Protein AF-A0A0R1QKF5-F1 (afdb_monomer_lite)

Structure (mmCIF, N/CA/C/O backbone):
data_AF-A0A0R1QKF5-F1
#
_entry.id   AF-A0A0R1QKF5-F1
#
loop_
_atom_site.group_PDB
_atom_site.id
_atom_site.type_symbol
_atom_site.label_atom_id
_atom_site.label_alt_id
_atom_site.label_comp_id
_atom_site.label_asym_id
_atom_site.label_entity_id
_atom_site.label_seq_id
_atom_site.pdbx_PDB_ins_code
_atom_site.Cartn_x
_atom_site.Cartn_y
_atom_site.Cartn_z
_atom_site.occupancy
_atom_site.B_iso_or_equiv
_atom_site.auth_seq_id
_atom_site.auth_comp_id
_atom_site.auth_asym_id
_atom_site.auth_atom_id
_atom_site.pdbx_PDB_model_num
ATOM 1 N N . MET A 1 1 ? 1.164 10.023 7.774 1.00 92.81 1 MET A N 1
ATOM 2 C CA . MET A 1 1 ? 1.893 9.440 6.630 1.00 92.81 1 MET A CA 1
ATOM 3 C C . MET A 1 1 ? 3.143 8.796 7.191 1.00 92.81 1 MET A 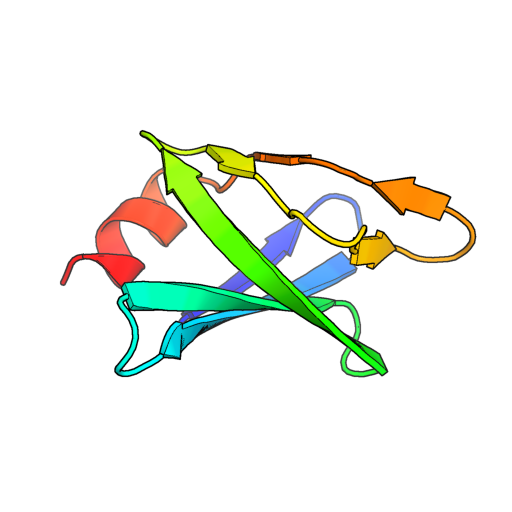C 1
ATOM 5 O O . MET A 1 1 ? 3.741 9.394 8.075 1.00 92.81 1 MET A O 1
ATOM 9 N N . VAL A 1 2 ? 3.462 7.582 6.754 1.00 97.94 2 VAL A N 1
ATOM 10 C CA . VAL A 1 2 ? 4.626 6.803 7.189 1.00 97.94 2 VAL A CA 1
ATOM 11 C C . VAL A 1 2 ? 5.455 6.493 5.953 1.00 97.94 2 VAL A C 1
ATOM 13 O O . VAL A 1 2 ? 4.902 6.004 4.971 1.00 97.94 2 VAL A O 1
ATOM 16 N N . GLU A 1 3 ? 6.746 6.790 6.003 1.00 98.06 3 GLU A N 1
ATOM 17 C CA . GLU A 1 3 ? 7.686 6.588 4.899 1.00 98.06 3 GLU A CA 1
ATOM 18 C C . GLU A 1 3 ? 8.705 5.509 5.274 1.00 98.06 3 GLU A C 1
ATOM 20 O O . GLU A 1 3 ? 9.096 5.410 6.441 1.00 98.06 3 GLU A O 1
ATOM 25 N N . TYR A 1 4 ? 9.104 4.673 4.314 1.00 97.94 4 TYR A N 1
ATOM 26 C CA . TYR A 1 4 ? 10.126 3.646 4.518 1.00 97.94 4 TYR A CA 1
ATOM 27 C C . TYR A 1 4 ? 10.786 3.208 3.205 1.00 97.94 4 TYR A C 1
ATOM 29 O O . TYR A 1 4 ? 10.216 3.347 2.126 1.00 97.94 4 TYR A O 1
ATOM 37 N N . GLU A 1 5 ? 11.979 2.627 3.323 1.00 97.38 5 GLU A N 1
ATOM 38 C CA . GLU A 1 5 ? 12.741 2.038 2.219 1.00 97.38 5 GLU A CA 1
ATOM 39 C C . GLU A 1 5 ? 12.693 0.509 2.317 1.00 97.38 5 GLU A C 1
ATOM 41 O O . GLU A 1 5 ? 12.916 -0.053 3.395 1.00 97.38 5 GLU A O 1
ATOM 46 N N . ALA A 1 6 ? 12.430 -0.182 1.209 1.00 95.12 6 ALA A N 1
ATOM 47 C CA . ALA A 1 6 ? 12.527 -1.640 1.137 1.00 95.12 6 ALA A CA 1
ATOM 48 C C . ALA A 1 6 ? 12.858 -2.097 -0.285 1.00 95.12 6 ALA A C 1
ATOM 50 O O . ALA A 1 6 ? 12.333 -1.554 -1.251 1.00 95.12 6 ALA A O 1
ATOM 51 N N . ASP A 1 7 ? 13.735 -3.096 -0.407 1.00 92.56 7 ASP A N 1
ATOM 52 C CA . ASP A 1 7 ? 14.117 -3.710 -1.688 1.00 92.56 7 ASP A CA 1
ATOM 53 C C . ASP A 1 7 ? 14.564 -2.706 -2.774 1.00 92.56 7 ASP A C 1
ATOM 55 O O . ASP A 1 7 ? 14.417 -2.951 -3.966 1.00 92.56 7 ASP A O 1
ATOM 59 N N . GLY A 1 8 ? 15.140 -1.571 -2.359 1.00 94.31 8 GLY A N 1
ATOM 60 C CA . GLY A 1 8 ? 15.605 -0.512 -3.262 1.00 94.31 8 GLY A CA 1
ATOM 61 C C . GLY A 1 8 ? 14.527 0.474 -3.723 1.00 94.31 8 GLY A C 1
ATOM 62 O O . GLY A 1 8 ? 14.805 1.264 -4.622 1.00 94.31 8 GLY A O 1
ATOM 63 N N . HIS A 1 9 ? 13.340 0.439 -3.116 1.00 95.19 9 HIS A N 1
ATOM 64 C CA . HIS A 1 9 ? 12.225 1.339 -3.399 1.00 95.19 9 HIS A CA 1
ATOM 65 C C . HIS A 1 9 ? 11.851 2.187 -2.182 1.00 95.19 9 HIS A C 1
ATOM 67 O O . HIS A 1 9 ? 11.818 1.685 -1.051 1.00 95.19 9 HIS A O 1
AT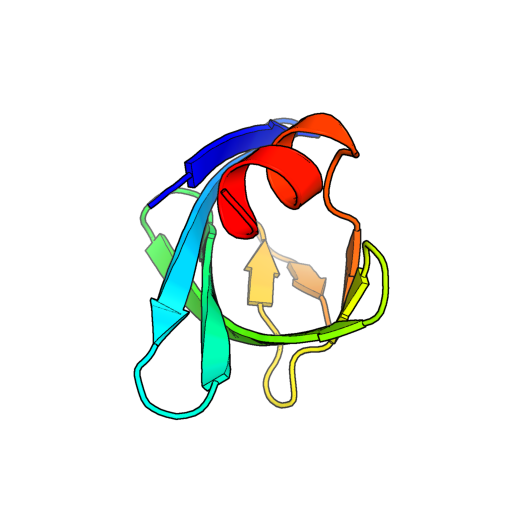OM 73 N N . HIS A 1 10 ? 11.467 3.435 -2.453 1.00 97.38 10 HIS A N 1
ATOM 74 C CA . HIS A 1 10 ? 10.914 4.348 -1.457 1.00 97.38 10 HIS A CA 1
ATOM 75 C C . HIS A 1 10 ? 9.389 4.224 -1.429 1.00 97.38 10 HIS A C 1
ATOM 77 O O . HIS A 1 10 ? 8.732 4.297 -2.472 1.00 97.38 10 HIS A O 1
ATOM 83 N N . PHE A 1 11 ? 8.806 4.074 -0.240 1.00 98.19 11 PHE A N 1
ATOM 84 C CA . PHE A 1 11 ? 7.364 3.961 -0.056 1.00 98.19 11 PHE A CA 1
ATOM 85 C C . PHE A 1 11 ? 6.828 5.023 0.896 1.00 98.19 11 PHE A C 1
ATOM 87 O O . PHE A 1 11 ? 7.348 5.199 1.994 1.00 98.19 11 PHE A O 1
ATOM 94 N N . ALA A 1 12 ? 5.699 5.630 0.531 1.00 98.25 12 ALA A N 1
ATOM 95 C CA . ALA A 1 12 ? 4.905 6.481 1.411 1.00 98.25 12 ALA A CA 1
ATOM 96 C C . ALA A 1 12 ? 3.504 5.887 1.607 1.00 98.25 12 ALA A C 1
ATOM 98 O O . ALA A 1 12 ? 2.771 5.642 0.647 1.00 98.25 12 ALA A O 1
ATOM 99 N N . CYS A 1 13 ? 3.114 5.658 2.860 1.00 98.19 13 CYS A N 1
ATOM 100 C CA . CYS A 1 13 ? 1.844 5.047 3.239 1.00 98.19 13 CYS A CA 1
ATOM 101 C C . CYS A 1 13 ? 0.981 5.992 4.086 1.00 98.19 13 CYS A C 1
ATOM 103 O O . CYS A 1 13 ? 1.447 6.603 5.052 1.00 98.19 13 CYS A O 1
ATOM 105 N N . ALA A 1 14 ? -0.311 6.081 3.776 1.00 98.00 14 ALA A N 1
ATOM 106 C CA . ALA A 1 14 ? -1.279 6.818 4.587 1.00 98.00 14 ALA A CA 1
ATOM 107 C C . ALA A 1 14 ? -2.681 6.212 4.472 1.00 98.00 14 ALA A C 1
ATOM 109 O O . ALA A 1 14 ? -3.112 5.842 3.382 1.00 98.00 14 ALA A O 1
ATOM 110 N N . PHE A 1 15 ? -3.408 6.127 5.589 1.00 98.00 15 PHE A N 1
ATOM 111 C CA . PHE A 1 15 ? -4.827 5.780 5.550 1.00 98.00 15 PHE A CA 1
ATOM 112 C C . PHE A 1 15 ? -5.649 6.948 4.995 1.00 98.00 15 PHE A C 1
ATOM 114 O O . PHE A 1 15 ? -5.477 8.096 5.407 1.00 98.00 15 PHE A O 1
ATOM 121 N N . GLU A 1 16 ? -6.546 6.642 4.062 1.00 97.50 16 GLU A N 1
ATOM 122 C CA . GLU A 1 16 ? -7.564 7.558 3.552 1.00 97.50 16 GLU A CA 1
ATOM 123 C C . GLU A 1 16 ? -8.846 7.452 4.405 1.00 97.50 16 GLU A C 1
ATOM 125 O O . GLU A 1 16 ? -9.054 6.495 5.155 1.00 97.50 16 GLU A O 1
ATOM 130 N N . ALA A 1 17 ? -9.739 8.440 4.290 1.00 97.06 17 ALA A N 1
ATOM 131 C CA . ALA A 1 17 ? -10.976 8.498 5.079 1.00 97.06 17 ALA A CA 1
ATOM 132 C C . ALA A 1 17 ? -11.949 7.330 4.809 1.00 97.06 17 ALA A C 1
ATOM 134 O O . ALA A 1 17 ? -12.832 7.070 5.624 1.00 97.06 17 ALA A O 1
ATOM 135 N N . ASP A 1 18 ? -11.796 6.624 3.683 1.00 96.50 18 ASP A N 1
ATOM 136 C CA . ASP A 1 18 ? -12.581 5.432 3.335 1.00 96.50 18 ASP A CA 1
ATOM 137 C C . ASP A 1 18 ? -12.024 4.131 3.953 1.00 96.50 18 ASP A C 1
ATOM 139 O O . ASP A 1 18 ? -12.556 3.047 3.704 1.00 96.50 18 ASP A O 1
ATOM 143 N N . GLY A 1 19 ? -10.961 4.229 4.760 1.00 96.06 19 GLY A N 1
ATOM 144 C CA . GLY A 1 19 ? -10.314 3.106 5.435 1.00 96.06 19 GLY A CA 1
ATOM 145 C C . GLY A 1 19 ? -9.305 2.340 4.576 1.00 96.06 19 GLY A C 1
ATOM 146 O O . GLY A 1 19 ? -8.729 1.359 5.050 1.00 96.06 19 GLY A O 1
ATOM 147 N N . ARG A 1 20 ? -9.059 2.751 3.326 1.00 98.19 20 ARG A N 1
ATOM 148 C CA . ARG A 1 20 ? -8.000 2.163 2.496 1.00 98.19 20 ARG A CA 1
ATOM 149 C C . ARG A 1 20 ? -6.645 2.763 2.831 1.00 98.19 20 ARG A C 1
ATOM 151 O O . ARG A 1 20 ? -6.532 3.922 3.217 1.00 98.19 20 ARG A O 1
ATOM 158 N N . LEU A 1 21 ? -5.601 1.969 2.630 1.00 98.44 21 LEU A N 1
ATOM 159 C CA . LEU A 1 21 ? -4.225 2.434 2.683 1.00 98.44 21 LEU A CA 1
ATOM 160 C C . LEU A 1 21 ? -3.798 2.889 1.284 1.00 98.44 21 LEU A C 1
ATOM 162 O O . LEU A 1 21 ? -3.721 2.072 0.362 1.00 98.44 21 LEU A O 1
ATOM 166 N N . ALA A 1 22 ? -3.520 4.180 1.130 1.00 98.31 22 ALA A N 1
ATOM 167 C CA . ALA A 1 22 ? -2.800 4.709 -0.018 1.00 98.31 22 ALA A CA 1
ATOM 168 C C . ALA A 1 22 ? -1.308 4.396 0.147 1.00 98.31 22 ALA A C 1
ATOM 170 O O . ALA A 1 22 ? -0.726 4.691 1.191 1.00 98.31 22 ALA A O 1
ATOM 171 N N . VAL A 1 23 ? -0.708 3.790 -0.875 1.00 98.25 23 VAL A N 1
ATOM 172 C CA . VAL A 1 23 ? 0.715 3.449 -0.941 1.00 98.25 23 VAL A CA 1
ATOM 173 C C . VAL A 1 23 ? 1.285 4.061 -2.208 1.00 98.25 23 VAL A C 1
ATOM 175 O O . VAL A 1 23 ? 0.886 3.672 -3.306 1.00 98.25 23 VAL A O 1
ATOM 178 N N . THR A 1 24 ? 2.198 5.012 -2.054 1.00 97.88 24 THR A N 1
ATOM 179 C CA . THR A 1 24 ? 2.981 5.587 -3.148 1.00 97.88 24 THR A CA 1
ATOM 180 C C . THR A 1 24 ? 4.342 4.911 -3.196 1.00 97.88 24 THR A C 1
ATOM 182 O O . THR A 1 24 ? 4.993 4.843 -2.160 1.00 97.88 24 THR A O 1
ATOM 185 N N . ALA A 1 25 ? 4.759 4.429 -4.367 1.00 96.88 25 ALA A N 1
ATOM 186 C CA . ALA A 1 25 ? 6.100 3.890 -4.600 1.00 96.88 25 ALA A CA 1
ATOM 187 C C . ALA A 1 25 ? 6.918 4.830 -5.503 1.00 96.88 25 ALA A C 1
ATOM 189 O O . ALA A 1 25 ? 6.402 5.331 -6.512 1.00 96.88 25 ALA A O 1
ATOM 190 N N . ASP A 1 26 ? 8.177 5.065 -5.124 1.00 95.25 26 ASP A N 1
ATOM 191 C CA . ASP A 1 26 ? 9.189 5.865 -5.829 1.00 95.25 26 ASP A CA 1
ATOM 192 C C . ASP A 1 26 ? 8.699 7.252 -6.282 1.00 95.25 26 ASP A C 1
ATOM 194 O O . ASP A 1 26 ? 9.080 7.733 -7.350 1.00 95.25 26 ASP A O 1
ATOM 198 N N . ASP A 1 27 ? 7.782 7.858 -5.521 1.00 88.69 27 ASP A N 1
ATOM 199 C CA . ASP A 1 27 ? 7.111 9.134 -5.820 1.00 88.69 27 ASP A CA 1
ATOM 200 C C . ASP A 1 27 ? 6.407 9.199 -7.192 1.00 88.69 27 ASP A C 1
ATOM 202 O O . ASP A 1 27 ? 6.062 10.274 -7.688 1.00 88.69 27 ASP A O 1
ATOM 206 N N . LYS A 1 28 ? 6.162 8.043 -7.822 1.00 86.44 28 LYS A N 1
ATOM 207 C CA . LYS A 1 28 ? 5.617 7.943 -9.185 1.00 86.44 28 LYS A CA 1
ATOM 208 C C . LYS A 1 28 ? 4.164 7.516 -9.210 1.00 86.44 28 LYS A C 1
ATOM 210 O O . LYS A 1 28 ? 3.370 8.085 -9.960 1.00 86.44 28 LYS A O 1
ATOM 215 N N . GLN A 1 29 ? 3.814 6.482 -8.447 1.00 90.25 29 GLN A N 1
ATOM 216 C CA . GLN A 1 29 ? 2.482 5.890 -8.517 1.00 90.25 29 GLN A CA 1
ATOM 217 C C . GLN A 1 29 ? 1.922 5.583 -7.136 1.00 90.25 29 GLN A C 1
ATOM 219 O O . GLN A 1 29 ? 2.581 4.951 -6.319 1.00 90.25 29 GLN A O 1
ATOM 224 N N . THR A 1 30 ? 0.664 5.976 -6.923 1.00 97.19 30 THR A N 1
ATOM 225 C CA . THR A 1 30 ? -0.110 5.638 -5.727 1.00 97.19 30 THR A CA 1
ATOM 226 C C . THR A 1 30 ? -1.150 4.565 -6.038 1.00 97.19 30 THR A C 1
ATOM 228 O O . THR A 1 30 ? -2.081 4.802 -6.816 1.00 97.19 30 THR A O 1
ATOM 231 N N . ALA A 1 31 ? -1.051 3.413 -5.377 1.00 98.12 31 ALA A N 1
ATOM 232 C CA . ALA A 1 31 ? -2.110 2.409 -5.322 1.00 98.12 31 ALA A CA 1
ATOM 233 C C . ALA A 1 31 ? -2.888 2.512 -4.005 1.00 98.12 31 ALA A C 1
ATOM 235 O O . ALA A 1 31 ? -2.394 3.027 -3.006 1.00 98.12 31 ALA A O 1
ATOM 236 N N . ARG A 1 32 ? -4.131 2.025 -3.996 1.00 98.38 32 ARG A N 1
ATOM 237 C CA . ARG A 1 32 ? -4.999 2.015 -2.807 1.00 98.38 32 ARG A CA 1
ATOM 238 C C . ARG A 1 32 ? -5.387 0.589 -2.497 1.00 98.38 32 ARG A C 1
ATOM 240 O O . ARG A 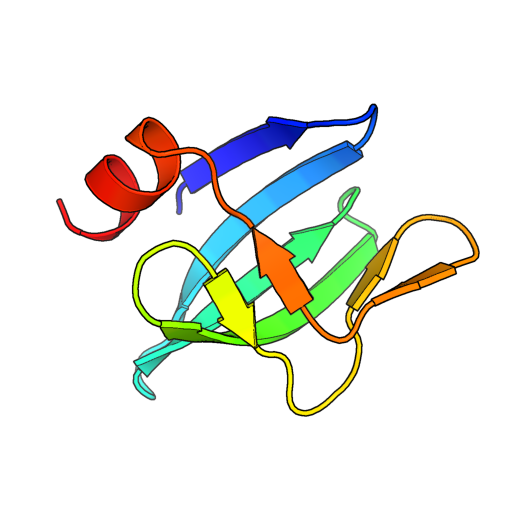1 32 ? -5.925 -0.093 -3.366 1.00 98.38 32 ARG A O 1
ATOM 247 N N . GLY A 1 33 ? -5.096 0.139 -1.286 1.00 98.25 33 GLY A N 1
ATOM 248 C CA . GLY A 1 33 ? -5.307 -1.238 -0.859 1.00 98.25 33 GLY A CA 1
ATOM 249 C C . GLY A 1 33 ? -5.932 -1.343 0.522 1.00 98.25 33 GLY A C 1
ATOM 250 O O . GLY A 1 33 ? -6.237 -0.346 1.169 1.00 98.25 33 GLY A O 1
ATOM 251 N N . TYR A 1 34 ? -6.123 -2.575 0.973 1.00 98.12 34 TYR A N 1
ATOM 252 C CA . TYR A 1 34 ? -6.598 -2.877 2.320 1.00 98.12 34 TYR A CA 1
ATOM 253 C C . TYR A 1 34 ? -5.467 -3.519 3.112 1.00 98.12 34 TYR A C 1
ATOM 255 O O . TYR A 1 34 ? -4.890 -4.508 2.654 1.00 98.12 34 TYR A O 1
ATOM 263 N N . LEU A 1 35 ? -5.155 -2.962 4.283 1.00 97.94 35 LEU A N 1
ATOM 264 C CA . LEU A 1 35 ? -4.186 -3.547 5.205 1.00 97.94 35 LEU A CA 1
ATOM 265 C C . L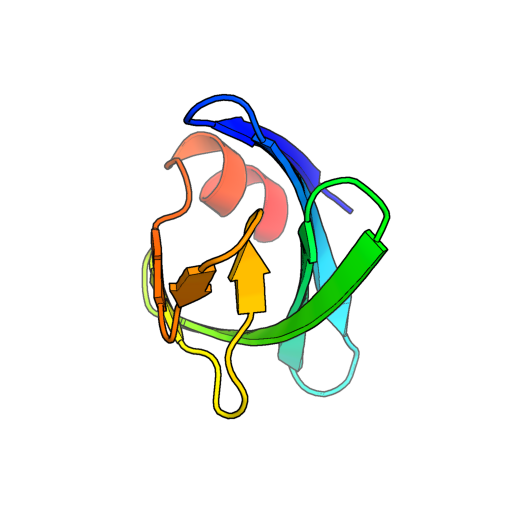EU A 1 35 ? -4.846 -4.687 5.992 1.00 97.94 35 LEU A C 1
ATOM 267 O O . LEU A 1 35 ? -5.849 -4.481 6.673 1.00 97.94 35 LEU A O 1
ATOM 271 N N . ILE A 1 36 ? -4.284 -5.891 5.893 1.00 96.69 36 ILE A N 1
ATOM 272 C CA . ILE A 1 36 ? -4.735 -7.107 6.576 1.00 96.69 36 ILE A CA 1
ATOM 273 C C . ILE A 1 36 ? -3.523 -7.703 7.298 1.00 96.69 36 ILE A C 1
ATOM 275 O O . ILE A 1 36 ? -2.627 -8.271 6.672 1.00 96.69 36 ILE A O 1
ATOM 279 N N . GLY A 1 37 ? -3.466 -7.545 8.623 1.00 96.00 37 GLY A N 1
ATOM 280 C CA . GLY A 1 37 ? -2.252 -7.844 9.387 1.00 96.00 37 GLY A CA 1
ATOM 281 C C . GLY A 1 37 ? -1.126 -6.887 8.988 1.00 96.00 37 GLY A C 1
ATOM 282 O O . GLY A 1 37 ? -1.240 -5.685 9.208 1.00 96.00 37 GLY A O 1
ATOM 283 N N . ASN A 1 38 ? -0.064 -7.409 8.374 1.00 97.31 38 ASN A N 1
ATOM 284 C CA . ASN A 1 38 ? 1.020 -6.618 7.785 1.00 97.31 38 ASN A CA 1
ATOM 285 C C . ASN A 1 38 ? 1.032 -6.645 6.248 1.00 97.31 38 ASN A C 1
ATOM 287 O O . ASN A 1 38 ? 1.983 -6.170 5.641 1.00 97.31 38 ASN A O 1
ATOM 291 N N . MET A 1 39 ? 0.010 -7.210 5.607 1.00 98.25 39 MET A N 1
ATOM 292 C CA . MET A 1 39 ? -0.070 -7.302 4.152 1.00 98.25 39 MET A CA 1
ATOM 293 C C . MET A 1 39 ? -1.082 -6.297 3.615 1.00 98.25 39 MET A C 1
ATOM 295 O O . MET A 1 39 ? -2.245 -6.299 4.010 1.00 98.25 39 MET A O 1
ATOM 299 N N . VAL A 1 40 ? -0.665 -5.471 2.664 1.00 98.38 40 VAL A N 1
ATOM 300 C CA . VAL A 1 40 ? -1.559 -4.635 1.867 1.00 98.38 40 VAL A CA 1
ATOM 301 C C . VAL A 1 40 ? -2.008 -5.441 0.661 1.00 98.38 40 VAL A C 1
ATOM 303 O O . VAL A 1 40 ? -1.175 -5.936 -0.094 1.00 98.38 40 VAL A O 1
ATOM 306 N N . ARG A 1 41 ? -3.320 -5.564 0.454 1.00 98.50 41 ARG A N 1
ATOM 307 C CA . ARG A 1 41 ? -3.899 -6.157 -0.757 1.00 98.50 41 ARG A CA 1
ATOM 308 C C . ARG A 1 41 ? -4.493 -5.070 -1.638 1.00 98.50 41 ARG A C 1
ATOM 310 O O . ARG A 1 41 ? -5.415 -4.371 -1.214 1.00 98.50 41 ARG A O 1
ATOM 317 N N . PHE A 1 42 ? -4.009 -4.957 -2.870 1.00 98.31 42 PHE A N 1
ATOM 318 C CA . PHE A 1 42 ? -4.463 -3.940 -3.811 1.00 98.31 42 PHE A CA 1
ATOM 319 C C . PHE A 1 42 ? -5.532 -4.497 -4.767 1.00 98.31 42 PHE A C 1
ATOM 321 O O . PHE A 1 42 ? -5.285 -5.497 -5.441 1.00 98.31 42 PHE A O 1
ATOM 328 N N . PRO A 1 43 ? -6.720 -3.869 -4.885 1.00 97.56 43 PRO A N 1
ATOM 329 C CA . PRO A 1 43 ? -7.698 -4.217 -5.921 1.00 97.56 43 PRO A CA 1
ATOM 330 C C . PRO A 1 43 ? -7.217 -3.875 -7.335 1.00 97.56 43 PRO A C 1
ATOM 332 O O . PRO A 1 43 ? -7.610 -4.526 -8.299 1.00 97.56 43 PRO A O 1
ATOM 335 N N . LYS A 1 44 ? -6.386 -2.833 -7.451 1.00 94.50 44 LYS A N 1
ATOM 336 C CA . LYS A 1 44 ? -5.645 -2.468 -8.660 1.00 94.50 44 LYS A CA 1
ATOM 337 C C . LYS A 1 44 ? -4.171 -2.481 -8.298 1.00 94.50 44 LYS A C 1
ATOM 339 O O . LYS A 1 44 ? -3.821 -1.838 -7.317 1.00 94.50 44 LYS A O 1
ATOM 344 N N . SER A 1 45 ? -3.362 -3.214 -9.056 1.00 96.75 45 SER A N 1
ATOM 345 C CA . SER A 1 45 ? -1.931 -3.397 -8.797 1.00 96.75 45 SER A CA 1
ATOM 346 C C . SER A 1 45 ? -1.204 -2.099 -8.448 1.00 96.75 45 SER A C 1
ATOM 348 O O . SER A 1 45 ? -1.529 -1.040 -8.988 1.00 96.75 45 SER A O 1
ATOM 350 N N . LEU A 1 46 ? -0.173 -2.217 -7.619 1.00 97.25 46 LEU A N 1
ATOM 351 C CA . LEU A 1 46 ? 0.863 -1.205 -7.460 1.00 97.25 46 LEU A CA 1
ATOM 352 C C . LEU A 1 46 ? 1.966 -1.475 -8.489 1.00 97.25 46 LEU A C 1
ATOM 354 O O . LEU A 1 46 ? 2.450 -2.602 -8.572 1.00 97.25 46 LEU A O 1
ATOM 358 N N . ALA A 1 47 ? 2.343 -0.470 -9.273 1.00 95.44 47 ALA A N 1
ATOM 359 C CA . ALA A 1 47 ? 3.552 -0.520 -10.081 1.00 95.44 47 ALA A CA 1
ATOM 360 C C . ALA A 1 47 ? 4.769 -0.313 -9.178 1.00 95.44 47 ALA A C 1
ATOM 362 O O . ALA A 1 47 ? 4.790 0.613 -8.364 1.00 95.44 47 ALA A O 1
ATOM 363 N N . LEU A 1 48 ? 5.764 -1.175 -9.339 1.00 93.69 48 LEU A N 1
ATOM 364 C CA . LEU A 1 48 ? 7.013 -1.153 -8.597 1.00 93.69 48 LEU A CA 1
ATOM 365 C C . LEU A 1 48 ? 8.150 -1.376 -9.597 1.00 93.69 48 LEU A C 1
ATOM 367 O O . LEU A 1 48 ? 8.355 -2.489 -10.075 1.00 93.69 48 LEU A O 1
ATOM 371 N N . GLY A 1 49 ? 8.824 -0.296 -9.999 1.00 89.00 49 GLY A N 1
ATOM 372 C CA . GLY A 1 49 ? 9.694 -0.331 -11.177 1.00 89.00 49 GLY A 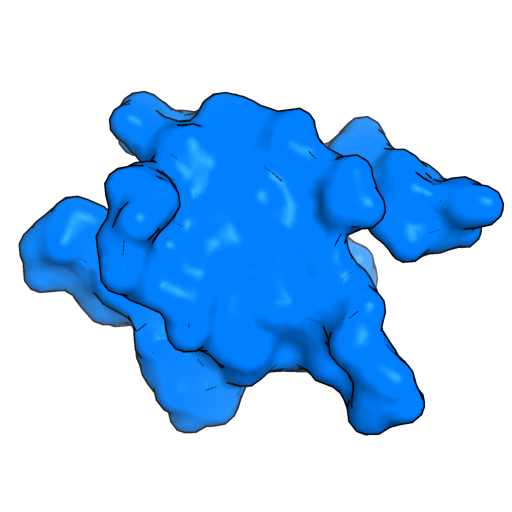CA 1
ATOM 373 C C . GLY A 1 49 ? 8.918 -0.718 -12.445 1.00 89.00 49 GLY A C 1
ATOM 374 O O . GLY A 1 49 ? 7.932 -0.063 -12.787 1.00 89.00 49 GLY A O 1
ATOM 375 N N . ASP A 1 50 ? 9.368 -1.778 -13.120 1.00 91.56 50 ASP A N 1
ATOM 376 C CA . ASP A 1 50 ? 8.724 -2.343 -14.318 1.00 91.56 50 ASP A CA 1
ATOM 377 C C . ASP A 1 50 ? 7.679 -3.432 -13.988 1.00 91.56 50 ASP A C 1
ATOM 379 O O . ASP A 1 50 ? 6.981 -3.919 -14.883 1.00 91.56 50 ASP A O 1
ATOM 383 N N . ASP A 1 51 ? 7.546 -3.804 -12.712 1.00 93.12 51 ASP A N 1
ATOM 384 C CA . ASP A 1 51 ? 6.641 -4.852 -12.248 1.00 93.12 51 ASP A CA 1
ATOM 385 C C . ASP A 1 51 ? 5.308 -4.298 -11.732 1.00 93.12 51 ASP A C 1
ATOM 387 O O . ASP A 1 51 ? 5.172 -3.136 -11.345 1.00 93.12 51 ASP A O 1
ATOM 391 N N . PHE A 1 52 ? 4.304 -5.177 -11.675 1.00 95.62 52 PHE A N 1
ATOM 392 C CA . PHE A 1 52 ? 3.001 -4.898 -11.076 1.00 95.62 52 PHE A CA 1
ATOM 393 C C . PHE A 1 52 ? 2.698 -5.915 -9.982 1.00 95.62 52 PHE A C 1
ATOM 395 O O . PHE A 1 52 ? 2.541 -7.108 -10.250 1.00 95.62 52 PHE A O 1
ATOM 402 N N . VAL A 1 53 ? 2.544 -5.440 -8.748 1.00 96.56 53 VAL A N 1
ATOM 403 C CA . VAL A 1 53 ? 2.273 -6.290 -7.586 1.00 96.56 53 VAL A CA 1
ATOM 404 C C . VAL A 1 53 ? 0.839 -6.123 -7.092 1.00 96.56 53 VAL A C 1
ATOM 406 O O . VAL A 1 53 ? 0.278 -5.028 -7.062 1.00 96.56 53 VAL A O 1
ATOM 409 N N . MET A 1 54 ? 0.227 -7.233 -6.682 1.00 98.31 54 MET A N 1
ATOM 410 C CA . MET A 1 54 ? -1.129 -7.249 -6.106 1.00 98.31 54 MET A CA 1
ATOM 411 C C . MET A 1 54 ? -1.117 -7.181 -4.578 1.00 98.31 54 MET A C 1
ATOM 413 O O . MET A 1 54 ? -2.145 -6.912 -3.950 1.00 98.31 54 MET A O 1
ATOM 417 N N . THR A 1 55 ? 0.043 -7.428 -3.976 1.00 98.06 55 THR A N 1
ATOM 418 C CA . THR A 1 55 ? 0.245 -7.425 -2.532 1.00 98.06 55 THR A CA 1
ATOM 419 C C . THR A 1 55 ? 1.586 -6.804 -2.182 1.00 98.06 55 THR A C 1
ATOM 421 O O . THR A 1 55 ? 2.553 -7.007 -2.911 1.00 98.06 55 THR A O 1
ATOM 424 N N . LEU A 1 56 ? 1.647 -6.116 -1.046 1.00 97.62 56 LEU A N 1
ATOM 425 C CA . LEU A 1 56 ? 2.878 -5.588 -0.459 1.00 97.62 56 LEU A CA 1
ATOM 426 C C . LEU A 1 56 ? 2.907 -5.938 1.028 1.00 97.62 56 LEU A C 1
ATOM 428 O O . LEU A 1 56 ? 1.939 -5.673 1.740 1.00 97.62 56 LEU A O 1
ATOM 432 N N . THR A 1 57 ? 3.994 -6.540 1.500 1.00 98.00 57 THR A N 1
ATOM 433 C CA . THR A 1 57 ? 4.181 -6.834 2.926 1.00 98.00 57 THR A CA 1
ATOM 434 C C . THR A 1 57 ? 4.910 -5.669 3.579 1.00 98.00 57 THR A C 1
ATOM 436 O O . THR A 1 57 ? 6.018 -5.331 3.178 1.00 98.00 57 THR A O 1
ATOM 439 N N . LEU A 1 58 ? 4.296 -5.063 4.590 1.00 98.06 58 LEU A N 1
ATOM 440 C CA . LEU A 1 58 ? 4.873 -3.956 5.339 1.00 98.06 58 LEU A CA 1
ATOM 441 C C . LEU A 1 58 ? 5.768 -4.473 6.479 1.00 98.06 58 LEU A C 1
ATOM 443 O O . LEU A 1 58 ? 5.403 -5.446 7.158 1.00 98.06 58 LEU A O 1
ATOM 447 N N . PRO A 1 59 ? 6.901 -3.801 6.748 1.00 97.94 59 PRO A N 1
ATOM 448 C CA . PRO A 1 59 ? 7.677 -4.008 7.965 1.00 97.94 59 PRO A CA 1
ATOM 449 C C . PRO A 1 59 ? 6.837 -3.802 9.237 1.00 97.94 59 PRO A C 1
ATOM 451 O O . PRO A 1 59 ? 5.902 -3.000 9.274 1.00 97.94 59 PRO A O 1
ATOM 454 N N . ALA A 1 60 ? 7.155 -4.535 10.306 1.00 96.25 60 ALA A N 1
ATOM 455 C CA . ALA A 1 60 ? 6.355 -4.519 11.535 1.00 96.25 60 ALA A CA 1
ATOM 456 C C . ALA A 1 60 ? 6.321 -3.139 12.220 1.00 96.25 60 ALA A C 1
ATOM 458 O O . ALA A 1 60 ? 5.304 -2.746 12.795 1.00 96.25 60 ALA A O 1
ATOM 459 N N . ASP A 1 61 ? 7.419 -2.392 12.154 1.00 97.31 61 ASP A N 1
ATOM 460 C CA . ASP A 1 61 ? 7.535 -1.026 12.658 1.00 97.31 61 ASP A CA 1
ATOM 461 C C . ASP A 1 61 ? 6.700 -0.035 11.837 1.00 97.31 61 ASP A C 1
ATOM 463 O O . ASP A 1 61 ? 6.047 0.825 12.426 1.00 97.31 61 ASP A O 1
ATOM 467 N N . VAL A 1 62 ? 6.628 -0.208 10.514 1.00 98.25 62 VAL A N 1
ATOM 468 C CA . VAL A 1 62 ? 5.746 0.578 9.635 1.00 98.25 62 VAL A CA 1
ATOM 469 C C . VAL A 1 62 ? 4.282 0.339 9.999 1.00 98.25 62 VAL A C 1
ATOM 471 O O . VAL A 1 62 ? 3.527 1.292 10.187 1.00 98.25 62 VAL A O 1
ATOM 474 N N . VAL A 1 63 ? 3.876 -0.922 10.192 1.00 97.69 63 VAL A N 1
ATOM 475 C CA . VAL A 1 63 ? 2.509 -1.257 10.637 1.00 97.69 63 VAL A CA 1
ATOM 476 C C . VAL A 1 63 ? 2.206 -0.636 11.999 1.00 97.69 63 VAL A C 1
ATOM 478 O O . VAL A 1 63 ? 1.111 -0.117 12.210 1.00 97.69 63 VAL A O 1
ATOM 481 N N . LYS A 1 64 ? 3.165 -0.654 12.930 1.00 97.06 64 LYS A N 1
ATOM 482 C CA . LYS A 1 64 ? 2.996 -0.034 14.248 1.00 97.06 64 LYS A CA 1
ATOM 483 C C . LYS A 1 64 ? 2.798 1.480 14.142 1.00 97.06 64 LYS A C 1
ATOM 485 O O . LYS A 1 64 ? 1.932 2.007 14.828 1.00 97.06 64 LYS A O 1
ATOM 490 N N . GLN A 1 65 ? 3.563 2.158 13.287 1.00 97.75 65 GLN A N 1
ATOM 491 C CA . GLN A 1 65 ? 3.442 3.602 13.060 1.00 97.75 65 GLN A CA 1
ATOM 492 C C . GLN A 1 65 ? 2.129 3.982 12.366 1.00 97.75 65 GLN A C 1
ATOM 494 O O . GLN A 1 65 ? 1.541 5.000 12.704 1.00 97.75 65 GLN A O 1
ATOM 499 N N . LEU A 1 66 ? 1.638 3.161 11.431 1.00 96.44 66 LEU A N 1
ATOM 500 C CA . LEU A 1 66 ? 0.358 3.398 10.751 1.00 96.44 66 LEU A CA 1
ATOM 501 C C . LEU A 1 66 ? -0.862 3.279 11.679 1.00 96.44 66 LEU A C 1
ATOM 503 O O . LEU A 1 66 ? -1.917 3.812 11.348 1.00 96.44 66 LEU A O 1
ATOM 507 N N . ASN A 1 67 ? -0.727 2.569 12.803 1.00 91.38 67 ASN A N 1
ATOM 508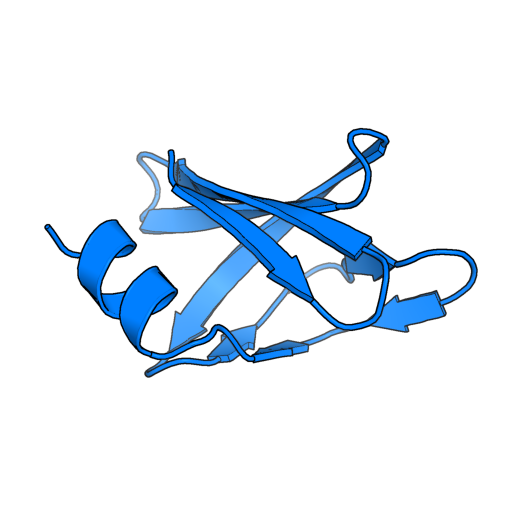 C CA . ASN A 1 67 ? -1.789 2.369 13.794 1.00 91.38 67 ASN A CA 1
ATOM 509 C C . ASN A 1 67 ? -1.647 3.263 15.042 1.00 91.38 67 ASN A C 1
ATOM 511 O O . ASN A 1 67 ? -2.432 3.101 15.978 1.00 91.38 67 ASN A O 1
ATOM 515 N N . ALA A 1 68 ? -0.632 4.130 15.091 1.00 88.38 68 ALA A N 1
ATOM 516 C CA . ALA A 1 68 ? -0.383 5.056 16.197 1.00 88.38 68 ALA A CA 1
ATOM 517 C C . ALA A 1 68 ? -1.143 6.374 15.999 1.00 88.38 68 ALA A C 1
ATOM 519 O O . ALA A 1 68 ? -1.653 6.894 17.017 1.00 88.38 68 ALA A O 1
#

pLDDT: mean 96.26, std 2.78, range [86.44, 98.5]

Foldseek 3Di:
DFWDDDPRKIWDWAQDPVRWIWIDINVPDTFTFHQDPQKTAGPFFDDHPPDTDRIDGHDPVSVVVRVD

Sequence (68 aa):
MVEYEADGHHFACAFEADGRLAVTADDKQTARGYLIGNMVRFPKSLALGDDFVMTLTLPADVVKQLNA

Secondary structure (DSSP, 8-state):
-EEEEETTEEEEEEE-TTS-EEEEETTTEEEEEEEETTEEEEEEEEEETTEEEEEEEPPHHHHHHHT-

Radius of gyration: 10.77 Å; chains: 1; bounding box: 28×17×30 Å

Organism: NCBI:txid1423769